Protein AF-A0A258M2N1-F1 (afdb_monomer)

Nearest PDB structures (foldseek):
  5llb-assembly1_A  TM=9.717E-01  e=2.323E-07  Francisella tularensis subsp. tularensis SCHU S4
  5llf-assembly2_C  TM=9.714E-01  e=5.838E-07  Francisella tularensis subsp. tularensis SCHU S4
  4yeg-assembly1_A  TM=9.029E-01  e=5.118E-07  Francisella tularensis
  4yeg-assembly2_D  TM=9.174E-01  e=1.374E-05  Francisella tularensis
  3czq-assembly1_A  TM=9.589E-01  e=2.654E-05  Sinorhizobium meliloti 1021

Sequence (111 aa):
DISKEEQEKRLKDRKKDPLKQWKISPIDQKAQKMWDAYSEARDEMLKKTNSSDAPWTVICANDKKLAHLNLIADLLSRVNYPDKDKKILKINPKIVLSWPATSKKLPKLAK

Secondary structure (DSSP, 8-state):
---HHHHHHHHHHHHH-TTTGGG--HHHHHHHHTHHHHHHHHHHHHHHH--SSS--EEE--SSHHHHHHHHHHHHHHHS--TT--TTT----TTTEEE--TT--SPP----

Mean predicted aligned error: 3.93 Å

Foldseek 3Di:
DEALVLLVVVQVVLVVDPVRVVVDDPVSVVCSVCVVVVVVVVVVCQLVPADQVDHDKAFYPSPPVLSVLQVVLVVLVPDDDPPDDVVSSDHDCVGIPGDHNPDNDDDPDHD

Solvent-accessible surface area (backbone atoms only — not comparable to full-atom values): 6698 Å² total; per-residue (Å²): 78,54,31,58,67,58,51,51,50,53,56,57,50,27,72,75,36,85,94,38,39,86,81,65,53,82,60,59,65,51,47,64,77,40,43,66,60,54,50,51,52,49,53,49,49,49,67,78,61,38,30,85,92,52,55,53,70,47,46,45,41,74,51,57,69,62,31,51,55,34,52,53,29,49,55,58,69,74,53,90,64,87,90,70,64,68,85,78,47,70,64,52,69,88,35,49,41,80,48,59,48,86,53,90,68,80,75,94,70,62,102

Radius of gyration: 16.55 Å; Cα contacts (8 Å, |Δi|>4): 105; chains: 1; bounding box: 39×40×40 Å

pLDDT: mean 92.29, std 5.56, range [69.0, 97.5]

Structure (mmCIF, N/CA/C/O backbone):
data_AF-A0A258M2N1-F1
#
_entry.id   AF-A0A258M2N1-F1
#
loop_
_atom_site.group_PDB
_atom_site.id
_atom_site.type_symbol
_atom_site.label_atom_id
_atom_site.label_alt_id
_atom_site.label_comp_id
_atom_site.label_asym_id
_atom_site.label_entity_id
_atom_site.label_seq_id
_atom_site.pdbx_PDB_ins_code
_atom_site.Cartn_x
_atom_site.Cartn_y
_atom_site.Cartn_z
_atom_site.occupancy
_atom_site.B_iso_or_equiv
_atom_site.auth_seq_id
_atom_site.auth_comp_id
_atom_site.auth_asym_id
_atom_site.auth_atom_id
_atom_site.pdbx_PDB_model_num
ATOM 1 N N . ASP A 1 1 ? -0.966 -1.189 2.033 1.00 93.75 1 ASP A N 1
ATOM 2 C CA . ASP A 1 1 ? -1.194 -1.386 3.464 1.00 93.75 1 ASP A CA 1
ATOM 3 C C . ASP A 1 1 ? -0.913 -0.105 4.232 1.00 93.75 1 ASP A C 1
ATOM 5 O O . ASP A 1 1 ? 0.033 0.596 3.892 1.00 93.75 1 ASP A O 1
ATOM 9 N N . ILE A 1 2 ? -1.762 0.241 5.193 1.00 95.50 2 ILE A N 1
ATOM 10 C CA . ILE A 1 2 ? -1.628 1.442 6.034 1.00 95.50 2 ILE A CA 1
ATOM 11 C C . ILE A 1 2 ? -1.793 1.042 7.495 1.00 95.50 2 ILE A C 1
ATOM 13 O O . ILE A 1 2 ? -2.462 0.049 7.750 1.00 95.50 2 ILE A O 1
ATOM 17 N N . SER A 1 3 ? -1.216 1.790 8.436 1.00 95.38 3 SER A N 1
ATOM 18 C CA . SER A 1 3 ? -1.438 1.518 9.864 1.00 95.38 3 SER A CA 1
ATOM 19 C C . SER A 1 3 ? -2.809 1.993 10.331 1.00 95.38 3 SER A C 1
ATOM 21 O O . SER A 1 3 ? -3.450 2.834 9.680 1.00 95.38 3 SER A O 1
ATOM 23 N N . LYS A 1 4 ? -3.245 1.467 11.478 1.00 94.75 4 LYS A N 1
ATOM 24 C CA . LYS A 1 4 ? -4.526 1.823 12.089 1.00 94.75 4 LYS A CA 1
ATOM 25 C C . LYS A 1 4 ? -4.614 3.319 12.359 1.00 94.75 4 LYS A C 1
ATOM 27 O O . LYS A 1 4 ? -5.618 3.954 12.037 1.00 94.75 4 LYS A O 1
ATOM 32 N N . GLU A 1 5 ? -3.539 3.901 12.876 1.00 95.19 5 GLU A N 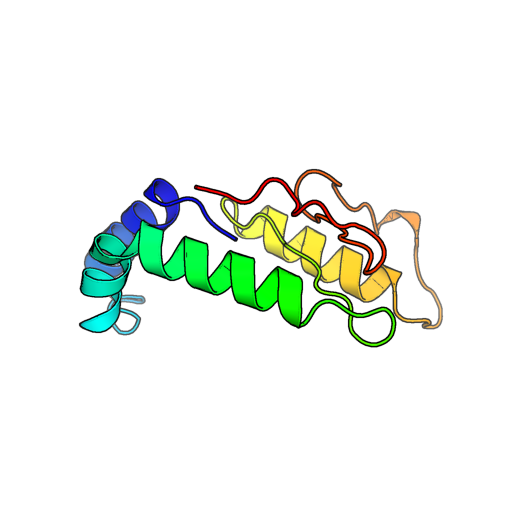1
ATOM 33 C CA . GLU A 1 5 ? -3.455 5.318 13.230 1.00 95.19 5 GLU A CA 1
ATOM 34 C C . GLU A 1 5 ? -3.549 6.199 11.983 1.00 95.19 5 GLU A C 1
ATOM 36 O O . GLU A 1 5 ? -4.277 7.193 11.963 1.00 95.19 5 GLU A O 1
ATOM 41 N N . GLU A 1 6 ? -2.856 5.822 10.905 1.00 96.19 6 GLU A N 1
ATOM 42 C CA . GLU A 1 6 ? -2.899 6.573 9.651 1.00 96.19 6 GLU A CA 1
ATOM 43 C C . GLU A 1 6 ? -4.278 6.467 8.982 1.00 96.19 6 GLU A C 1
ATOM 45 O O . GLU A 1 6 ? -4.774 7.450 8.423 1.00 96.19 6 GLU A O 1
ATOM 50 N N . GLN A 1 7 ? -4.943 5.308 9.063 1.00 95.38 7 GLN A N 1
ATOM 51 C CA . GLN A 1 7 ? -6.328 5.183 8.607 1.00 95.38 7 GLN A CA 1
ATOM 52 C C . GLN A 1 7 ? -7.259 6.098 9.416 1.00 95.38 7 GLN A C 1
ATOM 54 O O . GLN A 1 7 ? -8.044 6.843 8.824 1.00 95.38 7 GLN A O 1
ATOM 59 N N . GLU A 1 8 ? -7.161 6.084 10.749 1.00 95.00 8 GLU A N 1
ATOM 60 C CA . GLU A 1 8 ? -7.973 6.938 11.623 1.00 95.00 8 GLU A CA 1
ATOM 61 C C . GLU A 1 8 ? -7.755 8.427 11.316 1.00 95.00 8 GLU A C 1
ATOM 63 O O . GLU A 1 8 ? -8.720 9.176 11.133 1.00 95.00 8 GLU A O 1
ATOM 68 N N . LYS A 1 9 ? -6.493 8.849 11.184 1.00 95.62 9 LYS A N 1
ATOM 69 C CA . LYS A 1 9 ? -6.119 10.216 10.807 1.00 95.62 9 LYS A CA 1
ATOM 70 C C . LYS A 1 9 ? -6.764 10.626 9.485 1.00 95.62 9 LYS A C 1
ATOM 72 O O . LYS A 1 9 ? -7.430 11.657 9.421 1.00 95.62 9 LYS A O 1
ATOM 77 N N . ARG A 1 10 ? -6.664 9.790 8.446 1.00 95.50 10 ARG A N 1
ATOM 78 C CA . ARG A 1 10 ? -7.283 10.064 7.136 1.00 95.50 10 ARG A CA 1
ATOM 79 C C . ARG A 1 10 ? -8.797 10.204 7.222 1.00 95.50 10 ARG A C 1
ATOM 81 O O . ARG A 1 10 ? -9.357 11.036 6.512 1.00 95.50 10 ARG A O 1
ATOM 88 N N . LEU A 1 11 ? -9.464 9.400 8.048 1.00 94.75 11 LEU A N 1
ATOM 89 C CA . LEU A 1 11 ? -10.909 9.508 8.252 1.00 94.75 11 LEU A CA 1
ATOM 90 C C . LEU A 1 11 ? -11.279 10.811 8.972 1.00 94.75 11 LEU A C 1
ATOM 92 O O . LEU A 1 11 ? -12.244 11.463 8.574 1.00 94.75 11 LEU A O 1
ATOM 96 N N . LYS A 1 12 ? -10.499 11.233 9.977 1.00 94.69 12 LYS A N 1
ATOM 97 C CA . LYS A 1 12 ? -10.673 12.534 10.651 1.00 94.69 12 LYS A CA 1
ATOM 98 C C . LYS A 1 12 ? -10.474 13.702 9.680 1.00 94.69 12 LYS A C 1
ATOM 100 O O . LYS A 1 12 ? -11.306 14.606 9.655 1.00 94.69 12 LYS A O 1
ATOM 105 N N . ASP A 1 13 ? -9.441 13.651 8.843 1.00 95.31 13 ASP A N 1
ATOM 106 C CA . ASP A 1 13 ? -9.160 14.688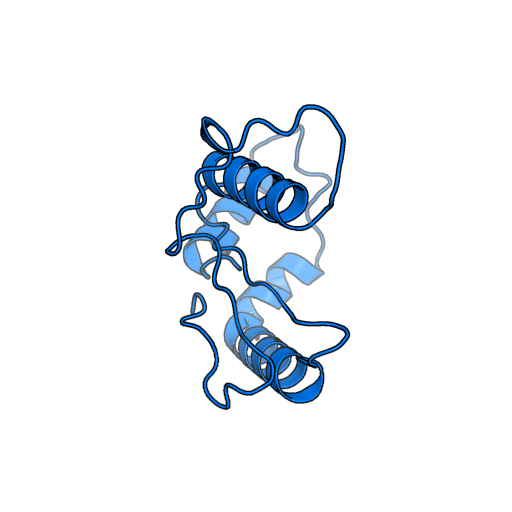 7.843 1.00 95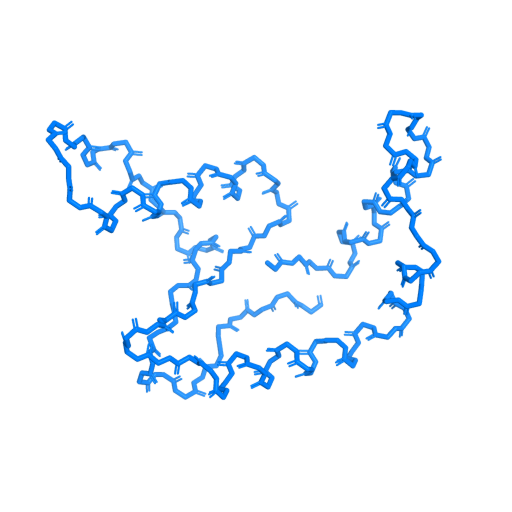.31 13 ASP A CA 1
AT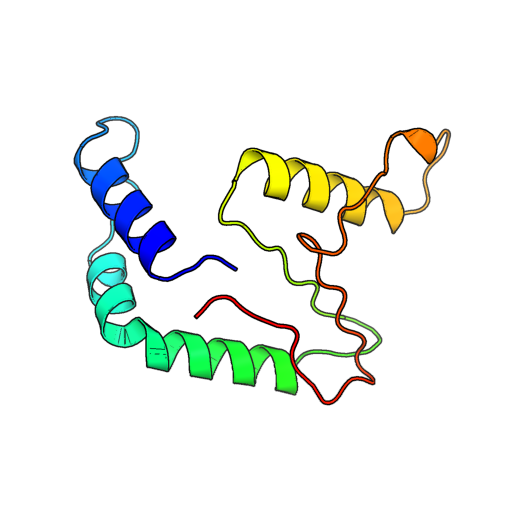OM 107 C C . ASP A 1 13 ? -10.283 14.790 6.801 1.00 95.31 13 ASP A C 1
ATOM 109 O O . ASP A 1 13 ? -10.731 15.887 6.472 1.00 95.31 13 ASP A O 1
ATOM 113 N N . ARG A 1 14 ? -10.805 13.650 6.320 1.00 95.56 14 ARG A N 1
ATOM 114 C CA . ARG A 1 14 ? -11.933 13.624 5.370 1.00 95.56 14 ARG A CA 1
ATOM 115 C C . ARG A 1 14 ? -13.195 14.278 5.932 1.00 95.56 14 ARG A C 1
ATOM 117 O O . ARG A 1 14 ? -13.946 14.853 5.158 1.00 95.56 14 ARG A O 1
ATOM 124 N N . LYS A 1 15 ? -13.443 14.194 7.247 1.00 93.44 15 LYS A N 1
ATOM 125 C CA . LYS A 1 15 ? -14.629 14.812 7.873 1.00 93.44 15 LYS A CA 1
ATOM 126 C C . LYS A 1 15 ? -14.570 16.339 7.822 1.00 93.44 15 LYS A C 1
ATOM 128 O O . LYS A 1 15 ? -15.613 16.979 7.727 1.00 93.44 15 LYS A O 1
ATOM 133 N N . LYS A 1 16 ? -13.360 16.899 7.899 1.00 95.31 16 LYS A N 1
ATOM 134 C CA . LYS A 1 16 ? -13.108 18.344 7.968 1.00 95.31 16 LYS A CA 1
ATOM 135 C C . LYS A 1 16 ? -12.941 19.000 6.598 1.00 95.31 16 LYS A C 1
ATOM 137 O O . LYS A 1 16 ? -13.136 20.201 6.495 1.00 95.31 16 LYS A O 1
ATOM 142 N N . ASP A 1 17 ? -12.557 18.235 5.578 1.00 96.38 17 ASP A N 1
ATOM 143 C CA . ASP A 1 17 ? -12.278 18.741 4.231 1.00 96.38 17 ASP A CA 1
ATOM 144 C C . ASP A 1 17 ? -13.514 18.620 3.314 1.00 96.38 17 ASP A C 1
ATOM 146 O O . ASP A 1 17 ? -13.849 17.498 2.910 1.00 96.38 17 ASP A O 1
ATOM 150 N N . PRO A 1 18 ? -14.158 19.740 2.920 1.00 96.44 18 PRO A N 1
ATOM 151 C CA . PRO A 1 18 ? -15.348 19.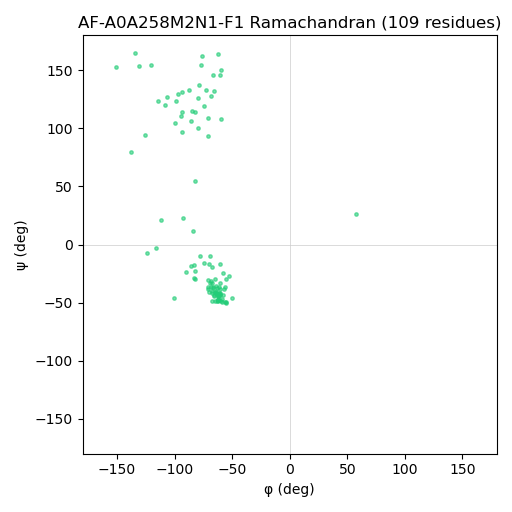731 2.065 1.00 96.44 18 PRO A CA 1
ATOM 152 C C . PRO A 1 18 ? -15.156 18.986 0.738 1.00 96.44 18 PRO A C 1
ATOM 154 O O . PRO A 1 18 ? -16.085 18.362 0.231 1.00 96.44 18 PRO A O 1
ATOM 157 N N . LEU A 1 19 ? -13.935 18.963 0.191 1.00 97.19 19 LEU A N 1
ATOM 158 C CA . LEU A 1 19 ? -13.637 18.298 -1.083 1.00 97.19 19 LEU A CA 1
ATOM 159 C C . LEU A 1 19 ? -13.519 16.770 -0.950 1.00 97.19 19 LEU A C 1
ATOM 161 O O . LEU A 1 19 ? -13.413 16.053 -1.952 1.00 97.19 19 LEU A O 1
ATOM 165 N N . LYS A 1 20 ? -13.493 16.244 0.281 1.00 95.88 20 LYS A N 1
ATOM 166 C CA . LYS A 1 20 ? -13.259 14.820 0.573 1.00 95.88 20 LYS A CA 1
ATOM 167 C C . LYS A 1 20 ? -14.363 14.164 1.399 1.00 95.88 20 LYS A C 1
ATOM 169 O O . LYS A 1 20 ? -14.318 12.942 1.545 1.00 95.88 20 LYS A O 1
ATOM 174 N N . GLN A 1 21 ? -15.335 14.924 1.900 1.00 94.31 21 GLN A N 1
ATOM 175 C CA . GLN A 1 21 ? -16.422 14.419 2.748 1.00 94.31 21 GLN A CA 1
ATOM 176 C C . GLN A 1 21 ? -17.226 13.290 2.098 1.00 94.31 21 GLN A C 1
ATOM 178 O O . GLN A 1 21 ? -17.568 12.318 2.767 1.00 94.31 21 GLN A O 1
ATOM 183 N N . TRP A 1 22 ? -17.438 13.355 0.783 1.00 95.19 22 TRP A N 1
ATOM 184 C CA . TRP A 1 22 ? -18.137 12.316 0.018 1.00 95.19 22 TRP A CA 1
ATOM 185 C C . TRP A 1 22 ? -17.451 10.936 0.062 1.00 95.19 22 TRP A C 1
ATOM 187 O O . TRP A 1 22 ? -18.078 9.928 -0.243 1.00 95.19 22 TRP A O 1
ATOM 197 N N . LYS A 1 23 ? -16.169 10.861 0.458 1.00 94.06 23 LYS A N 1
ATOM 198 C CA . LYS A 1 23 ? -15.395 9.610 0.591 1.00 94.06 23 LYS A CA 1
ATOM 199 C C . LYS A 1 23 ? -15.602 8.905 1.935 1.00 94.06 23 LYS A C 1
ATOM 201 O O . LYS A 1 23 ? -14.780 8.057 2.289 1.00 94.06 23 LYS A O 1
ATOM 206 N N . ILE A 1 24 ? -16.591 9.328 2.720 1.00 93.19 24 ILE A N 1
ATOM 207 C CA . ILE A 1 24 ? -16.925 8.738 4.015 1.00 93.19 24 ILE A CA 1
ATOM 208 C C . ILE A 1 24 ? -18.214 7.944 3.870 1.00 93.19 24 ILE A C 1
ATOM 210 O O . ILE A 1 24 ? -19.240 8.472 3.455 1.00 93.19 24 ILE A O 1
ATOM 214 N N . SER A 1 25 ? -18.161 6.688 4.287 1.00 92.44 25 SER A N 1
ATOM 215 C CA . SER A 1 25 ? -19.296 5.780 4.357 1.00 92.44 25 SER A CA 1
ATOM 216 C C . SER A 1 25 ? -19.511 5.301 5.800 1.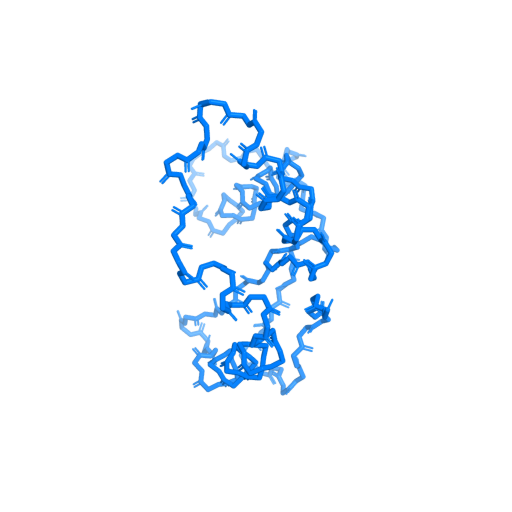00 92.44 25 SER A C 1
ATOM 218 O O . SER A 1 25 ? -18.554 5.235 6.581 1.00 92.44 25 SER 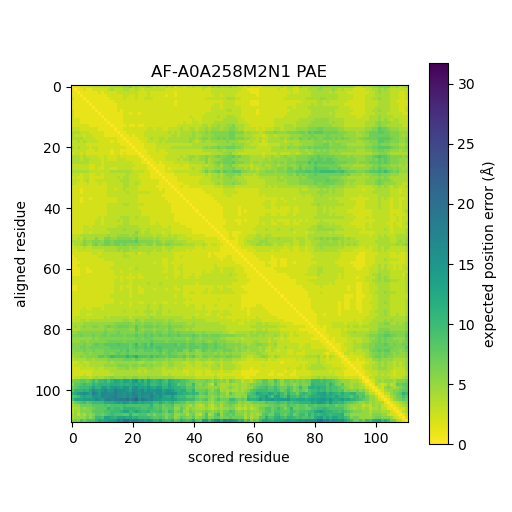A O 1
ATOM 220 N N . PRO A 1 26 ? -20.740 4.906 6.189 1.00 90.50 26 PRO A N 1
ATOM 221 C CA . PRO A 1 26 ? -20.992 4.256 7.476 1.00 90.50 26 PRO A CA 1
ATOM 222 C C . PRO A 1 26 ? -20.096 3.034 7.735 1.00 90.50 26 PRO A C 1
ATOM 224 O O . PRO A 1 26 ? -19.798 2.723 8.891 1.00 90.50 26 PRO A O 1
ATOM 227 N N . ILE A 1 27 ? -19.635 2.358 6.674 1.00 93.38 27 ILE A N 1
ATOM 228 C CA . ILE A 1 27 ? -18.735 1.208 6.798 1.00 93.38 27 ILE A CA 1
ATOM 229 C C . ILE A 1 27 ? -17.348 1.605 7.304 1.00 93.38 27 ILE A C 1
ATOM 231 O O . ILE A 1 27 ? -16.757 0.845 8.059 1.00 93.38 27 ILE A O 1
ATOM 235 N N . ASP A 1 28 ? -16.856 2.806 6.986 1.00 91.06 28 ASP A N 1
ATOM 236 C CA . ASP A 1 28 ? -15.506 3.236 7.367 1.00 91.06 28 ASP A CA 1
ATOM 237 C C . ASP A 1 28 ? -15.348 3.310 8.892 1.00 91.06 28 ASP A C 1
ATOM 239 O O . ASP A 1 28 ? -14.310 2.953 9.448 1.00 91.06 28 ASP A O 1
ATOM 243 N N . GLN A 1 29 ? -16.402 3.742 9.594 1.00 85.50 29 GLN A N 1
ATOM 244 C CA . GLN A 1 29 ? -16.397 3.805 11.058 1.00 85.50 29 GLN A CA 1
ATOM 245 C C . GLN A 1 29 ? -16.439 2.413 11.693 1.00 85.50 29 GLN A C 1
ATOM 247 O O . GLN A 1 29 ? -15.805 2.186 12.724 1.00 85.50 29 GLN A O 1
ATOM 252 N N . LYS A 1 30 ? -17.180 1.476 11.087 1.00 93.19 30 LYS A N 1
ATOM 253 C CA . LYS A 1 30 ? -17.224 0.078 11.538 1.00 93.19 30 LYS A CA 1
ATOM 254 C C . LYS A 1 30 ? -15.904 -0.631 11.254 1.00 93.19 30 LYS A C 1
ATOM 256 O O . LYS A 1 30 ? -15.408 -1.335 12.127 1.00 93.19 30 LYS A O 1
ATOM 261 N N . ALA A 1 31 ? -15.309 -0.383 10.089 1.00 90.69 31 ALA A N 1
ATOM 262 C CA . ALA A 1 31 ? -14.036 -0.957 9.680 1.00 90.69 31 ALA A CA 1
ATOM 263 C C . ALA A 1 31 ? -12.926 -0.645 10.683 1.00 90.69 31 ALA A C 1
ATOM 265 O O . ALA A 1 31 ? -12.157 -1.539 11.020 1.00 90.69 31 ALA A O 1
ATOM 266 N N . GLN A 1 32 ? -12.912 0.564 11.256 1.00 91.56 32 GLN A N 1
ATOM 267 C CA . GLN A 1 32 ? -11.936 0.878 12.297 1.00 91.56 32 GLN A CA 1
ATOM 268 C C . GLN A 1 32 ? -12.124 0.094 13.603 1.00 91.56 32 GLN A C 1
ATOM 270 O O . GLN A 1 32 ? -11.156 -0.299 14.255 1.00 91.56 32 GLN A O 1
ATOM 275 N N . LYS A 1 33 ? -13.375 -0.161 13.999 1.00 93.19 33 LYS A N 1
ATOM 276 C CA . LYS A 1 33 ? -13.671 -1.007 15.167 1.00 93.19 33 LYS A CA 1
ATOM 277 C C . LYS A 1 33 ? -13.312 -2.469 14.904 1.00 93.19 33 LYS A C 1
ATOM 279 O O . LYS A 1 33 ? -12.878 -3.159 15.815 1.00 93.19 33 LYS A O 1
ATOM 284 N N . MET A 1 34 ? -13.467 -2.918 13.661 1.00 95.00 34 MET A N 1
ATOM 285 C CA . MET A 1 34 ? -13.182 -4.282 13.208 1.00 95.00 34 MET A CA 1
ATOM 286 C C . MET A 1 34 ? -11.761 -4.448 12.650 1.00 95.00 34 MET A C 1
ATOM 288 O O . MET A 1 34 ? -11.518 -5.359 11.861 1.00 95.00 34 MET A O 1
ATOM 292 N N . TRP A 1 35 ? -10.827 -3.574 13.033 1.00 94.06 35 TRP A N 1
ATOM 293 C CA . TRP A 1 35 ? -9.467 -3.551 12.492 1.00 94.06 35 TRP A CA 1
ATOM 294 C C . TRP A 1 35 ? -8.775 -4.919 12.518 1.00 94.06 35 TRP A C 1
ATOM 296 O O . TRP A 1 35 ? -8.201 -5.340 11.514 1.00 94.06 35 TRP A O 1
ATOM 306 N N . ASP A 1 36 ? -8.874 -5.627 13.643 1.00 94.38 36 ASP A N 1
ATOM 307 C CA . ASP A 1 36 ? -8.216 -6.922 13.821 1.00 94.38 36 ASP A CA 1
ATOM 308 C C . ASP A 1 36 ? -8.830 -7.988 12.906 1.00 94.38 36 ASP A C 1
ATOM 310 O O . ASP A 1 36 ? -8.099 -8.707 12.232 1.00 94.38 36 ASP 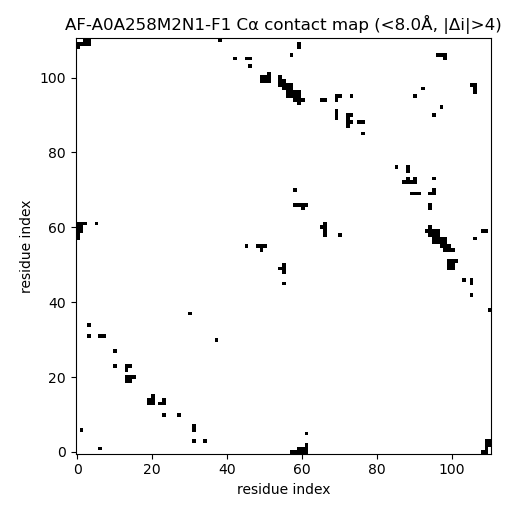A O 1
ATOM 314 N N . ALA A 1 37 ? -10.161 -8.010 12.775 1.00 95.94 37 ALA A N 1
ATOM 315 C CA . ALA A 1 37 ? -10.862 -8.928 11.878 1.00 95.94 37 ALA A CA 1
ATOM 316 C C . ALA A 1 37 ? -10.527 -8.667 10.397 1.00 95.94 37 ALA A C 1
ATOM 318 O O . ALA A 1 37 ? -10.308 -9.604 9.632 1.00 95.94 37 ALA A O 1
ATOM 319 N N . TYR A 1 38 ? -10.436 -7.397 9.980 1.00 95.38 38 TYR A N 1
ATOM 320 C CA . TYR A 1 38 ? -9.985 -7.053 8.626 1.00 95.38 38 TYR A CA 1
ATOM 321 C C . TYR A 1 38 ? -8.517 -7.422 8.397 1.00 95.38 38 TYR A C 1
ATOM 323 O O . TYR A 1 38 ? -8.166 -7.871 7.305 1.00 95.38 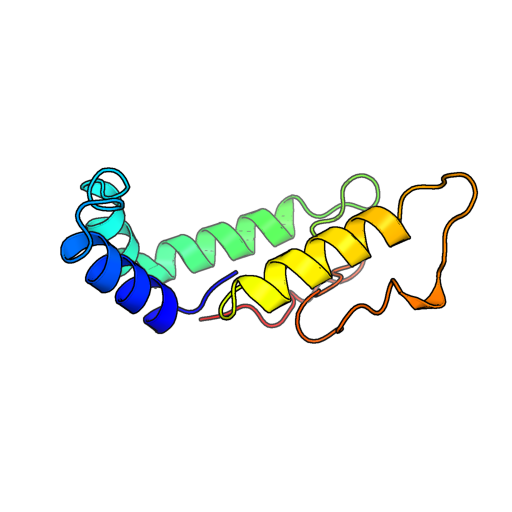38 TYR A O 1
ATOM 331 N N . SER A 1 39 ? -7.666 -7.247 9.409 1.00 94.12 39 SER A N 1
ATOM 332 C CA . SER A 1 39 ? -6.249 -7.609 9.342 1.00 94.12 39 SER A CA 1
ATOM 333 C C . SER A 1 39 ? -6.071 -9.120 9.210 1.00 94.12 39 SER A C 1
ATOM 335 O O . SER A 1 39 ? -5.319 -9.568 8.350 1.00 94.12 39 SER A O 1
ATOM 337 N N . GLU A 1 40 ? -6.807 -9.908 9.992 1.00 94.31 40 GLU A N 1
ATOM 338 C CA . GLU A 1 40 ? -6.810 -11.368 9.904 1.00 94.31 40 GLU A CA 1
ATOM 339 C C . GLU A 1 40 ? -7.316 -11.848 8.539 1.00 94.31 40 GLU A C 1
ATOM 341 O O . GLU A 1 40 ? -6.636 -12.625 7.867 1.00 94.31 40 GLU A O 1
ATOM 346 N N . ALA A 1 41 ? -8.443 -11.308 8.063 1.00 95.75 41 ALA A N 1
ATOM 347 C CA . ALA A 1 41 ? -8.988 -11.648 6.750 1.00 95.75 41 ALA A CA 1
ATOM 348 C C . ALA A 1 41 ? -8.022 -11.295 5.602 1.00 95.75 41 ALA A C 1
ATOM 350 O O . ALA A 1 41 ? -7.843 -12.085 4.673 1.00 95.75 41 ALA A O 1
ATOM 351 N N . ARG A 1 42 ? -7.361 -10.129 5.668 1.00 94.44 42 ARG A N 1
ATOM 352 C CA . ARG A 1 42 ? -6.311 -9.720 4.719 1.00 94.44 42 ARG A CA 1
ATOM 353 C C . ARG A 1 42 ? -5.154 -10.717 4.733 1.00 94.44 42 ARG A C 1
ATOM 355 O O . ARG A 1 42 ? -4.715 -11.150 3.670 1.00 94.44 42 ARG A O 1
ATOM 362 N N . ASP A 1 43 ? -4.660 -11.069 5.914 1.00 93.19 43 ASP A N 1
ATOM 363 C CA . ASP A 1 43 ? -3.519 -11.966 6.091 1.00 93.19 43 ASP A CA 1
ATOM 364 C C . ASP A 1 43 ? -3.832 -13.382 5.575 1.00 93.19 43 ASP A C 1
ATOM 366 O O . ASP A 1 43 ? -2.988 -14.008 4.926 1.00 93.19 43 ASP A O 1
ATOM 370 N N . GLU A 1 44 ? -5.050 -13.879 5.807 1.00 94.38 44 GLU A N 1
ATOM 371 C CA . GLU A 1 44 ? -5.530 -15.138 5.234 1.00 94.38 44 GLU A CA 1
ATOM 372 C C . GLU A 1 44 ? -5.650 -15.093 3.711 1.00 94.38 44 GLU A C 1
ATOM 374 O O . GLU A 1 44 ? -5.155 -15.999 3.035 1.00 94.38 44 GLU A O 1
ATOM 379 N N . MET A 1 45 ? -6.287 -14.051 3.166 1.00 94.75 45 MET A N 1
ATOM 380 C CA . MET A 1 45 ? -6.443 -13.863 1.722 1.00 94.75 45 MET A CA 1
ATOM 381 C C . MET A 1 45 ? -5.075 -13.879 1.044 1.00 94.75 45 MET A C 1
ATOM 383 O O . MET A 1 45 ? -4.861 -14.635 0.097 1.00 94.75 45 MET A O 1
ATOM 387 N N . LEU A 1 46 ? -4.134 -13.095 1.570 1.00 93.38 46 LEU A N 1
ATOM 388 C CA . LEU A 1 46 ? -2.762 -13.037 1.090 1.00 93.38 46 LEU A CA 1
ATOM 389 C C . LEU A 1 46 ? -2.124 -14.437 1.085 1.00 93.38 46 LEU A C 1
ATOM 391 O O . LEU A 1 46 ? -1.608 -14.860 0.055 1.00 93.38 46 LEU A O 1
ATOM 395 N N . LYS A 1 47 ? -2.206 -15.198 2.185 1.00 91.44 47 LYS A N 1
ATOM 396 C CA . LYS A 1 47 ? -1.629 -16.559 2.272 1.00 91.44 47 LYS A CA 1
ATOM 397 C C . LYS A 1 47 ? -2.231 -17.539 1.274 1.00 91.44 47 LYS A C 1
ATOM 399 O O . LYS A 1 47 ? -1.496 -18.344 0.714 1.00 91.44 47 LYS A O 1
ATOM 404 N N . LYS A 1 48 ? -3.550 -17.501 1.085 1.00 92.94 48 LYS A N 1
ATOM 405 C CA . LYS A 1 48 ? -4.268 -18.485 0.263 1.00 92.94 48 LYS A CA 1
ATOM 406 C C . LYS A 1 48 ? -4.209 -18.176 -1.233 1.00 92.94 48 LYS A C 1
ATOM 408 O O . LYS A 1 48 ? -4.396 -19.084 -2.032 1.00 92.94 48 LYS A O 1
ATOM 413 N N . THR A 1 49 ? -3.972 -16.918 -1.612 1.00 93.31 49 THR A N 1
ATOM 414 C CA . THR A 1 49 ? -4.081 -16.465 -3.013 1.00 93.31 49 THR A CA 1
ATOM 415 C C . THR A 1 49 ? -2.767 -15.976 -3.624 1.00 93.31 49 THR A C 1
ATOM 417 O O . THR A 1 49 ? -2.738 -15.654 -4.808 1.00 93.31 49 THR A O 1
ATOM 420 N N . ASN A 1 50 ? -1.668 -15.935 -2.863 1.00 93.00 50 ASN A N 1
ATOM 421 C CA . ASN A 1 50 ? -0.347 -15.640 -3.416 1.00 93.00 50 ASN A CA 1
ATOM 422 C C . ASN A 1 50 ? 0.194 -16.844 -4.203 1.00 93.00 50 ASN A C 1
ATOM 424 O O . ASN A 1 50 ? 0.406 -17.910 -3.629 1.00 93.00 50 ASN A O 1
ATOM 428 N N . SER A 1 51 ? 0.444 -16.671 -5.501 1.00 91.06 51 SER A N 1
ATOM 429 C CA . SER A 1 51 ? 0.920 -17.737 -6.397 1.00 91.06 51 SER A CA 1
ATOM 430 C C . SER A 1 51 ? 2.073 -17.261 -7.283 1.00 91.06 51 SER A C 1
ATOM 432 O O . SER A 1 51 ? 2.341 -16.063 -7.367 1.00 91.06 51 SER A O 1
ATOM 434 N N . SER A 1 52 ? 2.800 -18.190 -7.913 1.00 90.69 52 SER A N 1
ATOM 435 C CA . SER A 1 52 ? 3.889 -17.850 -8.845 1.00 90.69 52 SER A CA 1
ATOM 436 C C . SER A 1 52 ? 3.387 -17.058 -10.046 1.00 90.69 52 SER A C 1
ATOM 438 O O . SER A 1 52 ? 4.065 -16.141 -10.502 1.00 90.69 52 SER A O 1
ATOM 440 N N . ASP A 1 53 ? 2.189 -17.401 -10.513 1.00 91.56 53 ASP A N 1
ATOM 441 C CA . ASP A 1 53 ? 1.602 -16.853 -11.733 1.00 91.56 53 ASP A CA 1
ATOM 442 C C . ASP A 1 53 ? 0.922 -15.505 -11.460 1.00 91.56 53 ASP A C 1
ATOM 444 O O . ASP A 1 53 ? 0.880 -14.630 -12.323 1.00 91.56 53 ASP A O 1
ATOM 448 N N . ALA A 1 54 ? 0.437 -15.310 -10.230 1.00 90.88 54 ALA A N 1
ATOM 449 C CA . ALA A 1 54 ? -0.166 -14.071 -9.756 1.00 90.88 54 ALA A CA 1
ATOM 450 C C . ALA A 1 54 ? 0.318 -13.739 -8.329 1.00 90.88 54 ALA A C 1
ATOM 452 O O . ALA A 1 54 ? -0.392 -14.002 -7.350 1.00 90.88 54 ALA A O 1
ATOM 453 N N . PRO A 1 55 ? 1.534 -13.180 -8.180 1.00 91.88 55 PRO A N 1
ATOM 454 C CA . PRO A 1 55 ? 2.077 -12.846 -6.873 1.00 91.88 55 PRO A CA 1
ATOM 455 C C . PRO A 1 55 ? 1.488 -11.539 -6.331 1.00 91.88 55 PRO A C 1
ATOM 457 O O . PRO A 1 55 ? 1.424 -10.518 -7.022 1.00 91.88 55 PRO A O 1
ATOM 460 N N . TRP A 1 56 ? 1.147 -11.525 -5.046 1.00 93.19 56 TRP A N 1
ATOM 461 C CA . TRP A 1 56 ? 0.805 -10.305 -4.325 1.00 93.19 56 TRP A CA 1
ATOM 462 C C . TRP A 1 56 ? 2.054 -9.464 -4.055 1.00 93.19 56 TRP A C 1
ATOM 464 O O . TRP A 1 56 ? 3.068 -9.943 -3.552 1.00 93.19 56 TRP A O 1
ATOM 474 N N . THR A 1 57 ? 1.961 -8.163 -4.329 1.00 93.38 57 THR A N 1
ATOM 475 C CA . THR A 1 57 ? 2.964 -7.170 -3.918 1.00 93.38 57 THR A CA 1
ATOM 476 C C . THR A 1 57 ? 2.329 -6.218 -2.920 1.00 93.38 57 THR A C 1
ATOM 478 O O . THR A 1 57 ? 1.306 -5.597 -3.212 1.00 93.38 57 THR A O 1
ATOM 481 N N . VAL A 1 58 ? 2.922 -6.091 -1.734 1.00 94.50 58 VAL A N 1
ATOM 482 C CA . VAL A 1 58 ? 2.379 -5.216 -0.691 1.00 94.50 58 VAL A CA 1
ATOM 483 C C . VAL A 1 58 ? 3.101 -3.873 -0.710 1.00 94.50 58 VAL A C 1
ATOM 485 O O . VAL A 1 58 ? 4.325 -3.817 -0.661 1.00 94.50 58 VAL A O 1
ATOM 488 N N . ILE A 1 59 ? 2.332 -2.783 -0.734 1.00 95.44 59 ILE A N 1
ATOM 489 C CA . ILE A 1 59 ? 2.855 -1.410 -0.721 1.00 95.44 59 ILE A CA 1
ATOM 490 C C . ILE A 1 59 ? 2.575 -0.749 0.630 1.00 95.44 59 ILE A C 1
ATOM 492 O O . ILE A 1 59 ? 1.410 -0.572 0.987 1.00 95.44 59 ILE A O 1
ATOM 496 N N . CYS A 1 60 ? 3.602 -0.326 1.365 1.00 95.50 60 CYS A N 1
ATOM 497 C CA . CYS A 1 60 ? 3.453 0.488 2.574 1.00 95.50 60 CYS A CA 1
ATOM 498 C C . CYS A 1 60 ? 3.005 1.904 2.188 1.00 95.50 60 CYS A C 1
ATOM 500 O O . CYS A 1 60 ? 3.771 2.685 1.630 1.00 95.50 60 CYS A O 1
ATOM 502 N N . ALA A 1 61 ? 1.756 2.243 2.492 1.00 96.56 61 ALA A N 1
ATOM 503 C CA . ALA A 1 61 ? 1.069 3.414 1.964 1.00 96.56 61 ALA A CA 1
ATOM 504 C C . ALA A 1 61 ? 0.790 4.500 3.011 1.00 96.56 61 ALA A C 1
ATOM 506 O O . ALA A 1 61 ? -0.109 5.323 2.806 1.00 96.56 61 ALA A O 1
ATOM 507 N N . ASN A 1 62 ? 1.534 4.513 4.126 1.00 95.62 62 ASN A N 1
ATOM 508 C CA . ASN A 1 62 ? 1.401 5.556 5.146 1.00 95.62 62 ASN A CA 1
ATOM 509 C C . ASN A 1 62 ? 1.745 6.941 4.575 1.00 95.62 62 ASN A C 1
ATOM 511 O O . ASN A 1 62 ? 0.960 7.874 4.726 1.00 95.62 62 ASN A O 1
ATOM 515 N N . ASP A 1 63 ? 2.831 7.046 3.803 1.00 96.12 63 ASP A N 1
ATOM 516 C CA . ASP A 1 63 ? 3.101 8.207 2.950 1.00 96.12 63 ASP A CA 1
ATOM 517 C C . ASP A 1 63 ? 2.564 7.951 1.535 1.00 96.12 63 ASP A C 1
ATOM 519 O O . ASP A 1 63 ? 3.063 7.090 0.809 1.00 96.12 63 ASP A O 1
ATOM 523 N N . LYS A 1 64 ? 1.545 8.716 1.125 1.00 96.31 64 LYS A N 1
ATOM 524 C CA . LYS A 1 64 ? 0.916 8.565 -0.196 1.00 96.31 64 LYS A CA 1
ATOM 525 C C . LYS A 1 64 ? 1.865 8.878 -1.347 1.00 96.31 64 LYS A C 1
ATOM 527 O O . LYS A 1 64 ? 1.829 8.177 -2.352 1.00 96.31 64 LYS A O 1
ATOM 532 N N . LYS A 1 65 ? 2.678 9.933 -1.232 1.00 96.38 65 LYS A N 1
ATOM 533 C CA . LYS A 1 65 ? 3.548 10.370 -2.333 1.00 96.38 65 LYS A CA 1
ATOM 534 C C . LYS A 1 65 ? 4.616 9.319 -2.582 1.00 96.38 65 LYS A C 1
ATOM 536 O O . LYS A 1 65 ? 4.788 8.879 -3.716 1.00 96.38 65 LYS A O 1
ATOM 541 N N . LEU A 1 66 ? 5.270 8.867 -1.514 1.00 95.88 66 LEU A N 1
ATOM 542 C CA . LEU A 1 66 ? 6.277 7.819 -1.615 1.00 95.88 66 LEU A CA 1
ATOM 543 C C . LEU A 1 66 ? 5.672 6.499 -2.099 1.00 95.88 66 LEU A C 1
ATOM 545 O O . LEU A 1 66 ? 6.263 5.854 -2.963 1.00 95.88 66 LEU A O 1
ATOM 549 N N . ALA A 1 67 ? 4.488 6.124 -1.610 1.00 96.75 67 ALA A N 1
ATOM 550 C CA . ALA A 1 67 ? 3.800 4.920 -2.064 1.00 96.75 67 ALA A CA 1
ATOM 551 C C . ALA A 1 67 ? 3.461 4.961 -3.556 1.00 96.75 67 ALA A C 1
ATOM 553 O O . ALA A 1 67 ? 3.714 3.984 -4.251 1.00 96.75 67 ALA A O 1
ATOM 554 N N . HIS A 1 68 ? 2.946 6.086 -4.066 1.00 97.50 68 HIS A N 1
ATOM 555 C CA . HIS A 1 68 ? 2.635 6.231 -5.489 1.00 97.50 68 HIS A CA 1
ATOM 556 C C . HIS A 1 68 ? 3.890 6.122 -6.358 1.00 97.50 68 HIS A C 1
ATOM 558 O O . HIS A 1 68 ? 3.897 5.352 -7.313 1.00 97.50 68 HIS A O 1
ATOM 564 N N . LEU A 1 69 ? 4.961 6.843 -6.009 1.00 96.50 69 LEU A N 1
ATOM 565 C CA . LEU A 1 69 ? 6.212 6.805 -6.773 1.00 96.50 69 LEU A CA 1
ATOM 566 C C . LEU A 1 69 ? 6.808 5.395 -6.814 1.00 96.50 69 LEU A C 1
ATOM 568 O O . LEU A 1 69 ? 7.214 4.927 -7.872 1.00 96.50 69 LEU A O 1
ATOM 572 N N . ASN A 1 70 ? 6.814 4.699 -5.676 1.00 97.00 70 ASN A N 1
ATOM 573 C CA . ASN A 1 70 ? 7.356 3.346 -5.586 1.00 97.00 70 ASN A CA 1
ATOM 574 C C . ASN A 1 70 ? 6.482 2.310 -6.295 1.00 97.00 70 ASN A C 1
ATOM 576 O O . ASN A 1 70 ? 7.026 1.417 -6.933 1.00 97.00 70 ASN A O 1
ATOM 580 N N . LEU A 1 71 ? 5.155 2.437 -6.218 1.00 96.19 71 LEU A N 1
ATOM 581 C CA . LEU A 1 71 ? 4.226 1.573 -6.949 1.00 96.19 71 LEU A CA 1
ATOM 582 C C . LEU A 1 71 ? 4.429 1.719 -8.458 1.00 96.19 71 LEU A C 1
ATOM 584 O O . LEU A 1 71 ? 4.552 0.719 -9.158 1.00 96.19 71 LEU A O 1
ATOM 588 N N . ILE A 1 72 ? 4.500 2.958 -8.954 1.00 96.19 72 ILE A N 1
ATOM 589 C CA . ILE A 1 72 ? 4.728 3.230 -10.378 1.00 96.19 72 ILE A CA 1
ATOM 590 C C . ILE A 1 72 ? 6.095 2.684 -10.805 1.00 96.19 72 ILE A C 1
ATOM 592 O O . ILE A 1 72 ? 6.183 1.985 -11.812 1.00 96.19 72 ILE A O 1
ATOM 596 N N . ALA A 1 73 ? 7.151 2.948 -10.029 1.00 96.00 73 ALA A N 1
ATOM 597 C CA . ALA A 1 73 ? 8.490 2.444 -10.323 1.00 96.00 73 ALA A CA 1
ATOM 598 C C . ALA A 1 73 ? 8.546 0.906 -10.342 1.00 96.00 73 ALA A C 1
ATOM 600 O O . ALA A 1 73 ? 9.150 0.331 -11.246 1.00 96.00 73 ALA A O 1
ATOM 601 N N . ASP A 1 74 ? 7.890 0.239 -9.387 1.00 95.38 74 ASP A N 1
ATOM 602 C CA . ASP A 1 74 ? 7.792 -1.222 -9.326 1.00 95.38 74 ASP A CA 1
ATOM 603 C C . ASP A 1 74 ? 7.062 -1.795 -10.542 1.00 95.38 74 ASP A C 1
ATOM 605 O O . ASP A 1 74 ? 7.600 -2.678 -11.211 1.00 95.38 74 ASP A O 1
ATOM 609 N N . LEU A 1 75 ? 5.904 -1.241 -10.905 1.00 94.50 75 LEU A N 1
ATOM 610 C CA . LEU A 1 75 ? 5.155 -1.676 -12.084 1.00 94.50 75 LEU A CA 1
ATOM 611 C C . LEU A 1 75 ? 5.985 -1.533 -13.368 1.00 94.50 75 LEU A C 1
ATOM 613 O O . LEU A 1 75 ? 6.125 -2.486 -14.137 1.00 94.50 75 LEU A O 1
ATOM 617 N N . LEU A 1 76 ? 6.598 -0.365 -13.573 1.00 95.94 76 LEU A N 1
ATOM 618 C CA . LEU A 1 76 ? 7.455 -0.099 -14.729 1.00 95.94 76 LEU A CA 1
ATOM 619 C C . LEU A 1 76 ? 8.715 -0.979 -14.736 1.00 95.94 76 LEU A C 1
ATOM 621 O O . LEU A 1 76 ? 9.230 -1.326 -15.800 1.00 95.94 76 LEU A O 1
ATOM 625 N N . SER A 1 77 ? 9.228 -1.384 -13.575 1.00 94.31 77 SER A N 1
ATOM 626 C CA . SER A 1 77 ? 10.384 -2.281 -13.524 1.00 94.31 77 SER A CA 1
ATOM 627 C C . SER A 1 77 ? 10.075 -3.657 -14.129 1.00 94.31 77 SER A C 1
ATOM 629 O O . SER A 1 77 ? 10.926 -4.202 -14.837 1.00 94.31 77 SER A O 1
ATOM 631 N N . ARG A 1 78 ? 8.842 -4.157 -13.950 1.00 92.12 78 ARG A N 1
ATOM 632 C CA . ARG A 1 78 ? 8.396 -5.510 -14.333 1.00 92.12 78 ARG A CA 1
ATOM 633 C C . ARG A 1 78 ? 8.000 -5.651 -15.802 1.00 92.12 78 ARG A C 1
ATOM 635 O O . ARG A 1 78 ? 8.154 -6.724 -16.370 1.00 92.12 78 ARG A O 1
ATOM 642 N N . VAL A 1 79 ? 7.502 -4.585 -16.425 1.00 94.19 79 VAL A N 1
ATOM 643 C CA . VAL A 1 79 ? 7.024 -4.616 -17.820 1.00 94.19 79 VAL A CA 1
ATOM 644 C C . VAL A 1 79 ? 8.174 -4.346 -18.784 1.00 94.19 79 VAL A C 1
ATOM 646 O O . VAL A 1 79 ? 8.919 -3.397 -18.573 1.00 94.19 79 VAL A O 1
ATOM 649 N N . ASN A 1 80 ? 8.338 -5.123 -19.855 1.00 95.19 80 ASN A N 1
ATOM 650 C CA . ASN A 1 80 ? 9.327 -4.809 -20.891 1.00 95.19 80 ASN A CA 1
ATOM 651 C C . ASN A 1 80 ? 8.793 -3.724 -21.843 1.00 95.19 80 ASN A C 1
ATOM 653 O O . ASN A 1 80 ? 7.707 -3.887 -22.391 1.00 95.19 80 ASN A O 1
ATOM 657 N N . TYR A 1 81 ? 9.541 -2.636 -22.039 1.00 96.38 81 TYR A N 1
ATOM 658 C CA . TYR A 1 81 ? 9.185 -1.554 -22.963 1.00 96.38 81 TYR A CA 1
ATOM 659 C C . TYR A 1 81 ? 10.445 -0.856 -23.521 1.00 96.38 81 TYR A C 1
ATOM 661 O O . TYR A 1 81 ? 11.482 -0.877 -22.844 1.00 96.38 81 TYR A O 1
ATOM 669 N N . PRO A 1 82 ? 10.381 -0.265 -24.735 1.00 97.06 82 PRO A N 1
ATOM 670 C CA . PRO A 1 82 ? 11.500 0.465 -25.342 1.00 97.06 82 PRO A CA 1
ATOM 671 C C . PRO A 1 82 ? 11.964 1.651 -24.491 1.00 97.06 82 PRO A C 1
ATOM 673 O O . PRO A 1 82 ? 11.168 2.247 -23.775 1.00 97.06 82 PRO A O 1
ATOM 676 N N . ASP A 1 83 ? 13.251 1.993 -24.563 1.00 95.62 83 ASP A N 1
ATOM 677 C CA . ASP A 1 83 ? 13.832 3.175 -23.899 1.00 95.62 83 ASP A CA 1
ATOM 678 C C . ASP A 1 83 ? 13.651 3.228 -22.369 1.00 95.62 83 ASP A C 1
ATOM 680 O O . ASP A 1 83 ? 13.669 4.291 -21.747 1.00 95.62 83 ASP A O 1
ATOM 684 N N . LYS A 1 84 ? 13.515 2.060 -21.724 1.00 95.62 84 LYS A N 1
ATOM 685 C CA . LYS A 1 84 ? 13.443 1.953 -20.262 1.00 95.62 84 LYS A CA 1
ATOM 686 C C . LYS A 1 84 ? 14.707 2.504 -19.597 1.00 95.62 84 LYS A C 1
ATOM 688 O O . LYS A 1 84 ? 15.742 1.832 -19.544 1.00 95.62 84 LYS A O 1
ATOM 693 N N . ASP A 1 85 ? 14.581 3.661 -18.951 1.00 94.81 85 ASP A N 1
ATOM 694 C CA . ASP A 1 85 ? 15.619 4.182 -18.065 1.00 94.81 85 ASP A CA 1
ATOM 695 C C . ASP A 1 85 ? 15.567 3.499 -16.688 1.00 94.81 85 ASP A C 1
ATOM 697 O O . ASP A 1 85 ? 14.784 3.837 -15.801 1.00 94.81 85 ASP A O 1
ATOM 701 N N . LYS A 1 86 ? 16.456 2.525 -16.475 1.00 92.12 86 LYS A N 1
ATOM 702 C CA . LYS A 1 86 ? 16.572 1.814 -15.191 1.00 92.12 86 LYS A CA 1
ATOM 703 C C . LYS A 1 86 ? 17.094 2.702 -14.055 1.00 92.12 86 LYS A C 1
ATOM 705 O O . LYS A 1 86 ? 16.911 2.347 -12.893 1.00 92.12 86 LYS A O 1
ATOM 710 N N . LYS A 1 87 ? 17.741 3.837 -14.347 1.00 92.12 87 LYS A N 1
ATOM 711 C CA . LYS A 1 87 ? 18.355 4.700 -13.322 1.00 92.12 87 LYS A CA 1
ATOM 712 C C . LYS A 1 87 ? 17.309 5.436 -12.489 1.00 92.12 87 LYS A C 1
ATOM 714 O O . LYS A 1 87 ? 17.564 5.702 -11.312 1.00 92.12 87 LYS A O 1
ATOM 719 N N . ILE A 1 88 ? 16.151 5.742 -13.077 1.00 91.75 88 ILE A N 1
ATOM 720 C CA . ILE A 1 88 ? 15.032 6.410 -12.393 1.00 91.75 88 ILE A CA 1
ATOM 721 C C . ILE A 1 88 ? 14.116 5.429 -11.648 1.00 91.75 88 ILE A C 1
ATOM 723 O O . ILE A 1 88 ? 13.415 5.828 -10.721 1.00 91.75 88 ILE A O 1
ATOM 727 N N . LEU A 1 89 ? 14.160 4.135 -11.985 1.00 92.38 89 LEU A N 1
ATOM 728 C CA . LEU A 1 89 ? 13.342 3.083 -11.369 1.00 92.38 89 LEU A CA 1
ATOM 729 C C . LEU A 1 89 ? 13.950 2.578 -10.050 1.00 92.38 89 LEU A C 1
ATOM 731 O O . LEU A 1 89 ? 14.196 1.387 -9.862 1.00 92.38 89 LEU A O 1
ATOM 735 N N . LYS A 1 90 ? 14.212 3.499 -9.120 1.00 89.88 90 LYS A N 1
ATOM 736 C CA . LYS A 1 90 ? 14.726 3.172 -7.785 1.00 89.88 90 LYS A CA 1
ATOM 737 C C . LYS A 1 90 ? 13.572 2.836 -6.848 1.00 89.88 90 LYS A C 1
ATOM 739 O O . LYS A 1 90 ? 12.852 3.723 -6.396 1.00 89.88 90 LYS A O 1
ATOM 744 N N . ILE A 1 91 ? 13.427 1.553 -6.537 1.00 94.00 91 ILE A N 1
ATOM 745 C CA . ILE A 1 91 ? 12.397 1.045 -5.630 1.00 94.00 91 ILE A CA 1
ATOM 746 C C . ILE A 1 91 ? 12.967 0.964 -4.214 1.00 94.00 91 ILE A C 1
ATOM 748 O O . ILE A 1 91 ? 14.042 0.411 -3.987 1.00 94.00 91 ILE A O 1
ATOM 752 N N . ASN A 1 92 ? 12.234 1.494 -3.242 1.00 94.06 92 ASN A N 1
ATOM 753 C CA . ASN A 1 92 ? 12.553 1.352 -1.833 1.00 94.06 92 ASN A CA 1
ATOM 754 C C . ASN A 1 92 ? 11.972 0.027 -1.300 1.00 94.06 92 ASN A C 1
ATOM 756 O O . ASN A 1 92 ? 10.746 -0.097 -1.196 1.00 94.06 92 ASN A O 1
ATOM 760 N N . PRO A 1 93 ? 12.812 -0.937 -0.874 1.00 91.44 93 PRO A N 1
ATOM 761 C CA . PRO A 1 93 ? 12.354 -2.246 -0.403 1.00 91.44 93 PRO A CA 1
ATOM 762 C C . PRO A 1 93 ? 11.612 -2.189 0.940 1.00 91.44 93 PRO A C 1
ATOM 764 O O . PRO A 1 93 ? 11.029 -3.180 1.361 1.00 91.44 93 PRO A O 1
ATOM 767 N N . LYS A 1 94 ? 11.617 -1.044 1.637 1.00 91.38 94 LYS A N 1
ATOM 768 C CA . LYS A 1 94 ? 10.786 -0.821 2.833 1.00 91.38 94 LYS A CA 1
ATOM 769 C C . LYS A 1 94 ? 9.359 -0.387 2.482 1.00 91.38 94 LYS A C 1
ATOM 771 O O . LYS A 1 94 ? 8.482 -0.441 3.340 1.00 91.38 94 LYS A O 1
ATOM 776 N N . ILE A 1 95 ? 9.142 0.076 1.249 1.00 93.44 95 ILE A N 1
ATOM 777 C CA . ILE A 1 95 ? 7.835 0.506 0.744 1.00 93.44 95 ILE A CA 1
ATOM 778 C C . ILE A 1 95 ? 7.211 -0.590 -0.110 1.00 93.44 95 ILE A C 1
ATOM 780 O O . ILE A 1 95 ? 6.037 -0.886 0.074 1.00 93.44 95 ILE A O 1
ATOM 784 N N . VAL A 1 96 ? 7.981 -1.194 -1.014 1.00 94.62 96 VAL A N 1
ATOM 785 C CA . VAL A 1 96 ? 7.517 -2.299 -1.859 1.00 94.62 96 VAL A CA 1
ATOM 786 C C . VAL A 1 96 ? 8.010 -3.606 -1.267 1.00 94.62 96 VAL A C 1
ATOM 788 O O . VAL A 1 96 ? 9.188 -3.946 -1.362 1.00 94.62 96 VAL A O 1
ATOM 791 N N . LEU A 1 97 ? 7.099 -4.333 -0.633 1.00 91.31 97 LEU A N 1
ATOM 792 C CA . LEU A 1 97 ? 7.378 -5.619 -0.019 1.00 91.31 97 LEU A CA 1
ATOM 793 C C . LEU A 1 97 ? 7.048 -6.706 -1.044 1.00 91.31 97 LEU A C 1
ATOM 795 O O . LEU A 1 97 ? 5.888 -7.093 -1.214 1.00 91.31 97 LEU A O 1
ATOM 799 N N . SER A 1 98 ? 8.082 -7.165 -1.751 1.00 81.69 98 SER A N 1
ATOM 800 C CA . SER A 1 98 ? 7.969 -8.336 -2.621 1.00 81.69 98 SER A CA 1
ATOM 801 C C . SER A 1 98 ? 7.768 -9.579 -1.762 1.00 81.69 98 SER A C 1
ATOM 803 O O . SER A 1 98 ? 8.531 -9.825 -0.823 1.00 81.69 98 SER A O 1
ATOM 805 N N . TRP A 1 99 ? 6.729 -10.350 -2.072 1.00 83.81 99 TRP A N 1
ATOM 806 C CA . TRP A 1 99 ? 6.399 -11.560 -1.339 1.00 83.81 99 TRP A CA 1
ATOM 807 C C . TRP A 1 99 ? 6.293 -12.752 -2.297 1.00 83.81 99 TRP A C 1
ATOM 809 O O . TRP A 1 99 ? 5.241 -12.980 -2.897 1.00 83.81 99 TRP A O 1
ATOM 819 N N . PRO A 1 100 ? 7.387 -13.513 -2.478 1.00 80.50 100 PRO A N 1
ATOM 820 C CA . PRO A 1 100 ? 7.393 -14.620 -3.422 1.00 80.50 100 PRO A CA 1
ATOM 821 C C . PRO A 1 100 ? 6.451 -15.730 -2.951 1.00 80.50 100 PRO A C 1
ATOM 823 O O . PRO A 1 100 ? 6.353 -15.999 -1.754 1.00 80.50 100 PRO A O 1
ATOM 826 N N . ALA A 1 101 ? 5.805 -16.412 -3.898 1.00 76.75 101 ALA A N 1
ATOM 827 C CA . ALA A 1 101 ? 4.855 -17.498 -3.631 1.00 76.75 101 ALA A CA 1
ATOM 828 C C . ALA A 1 101 ? 5.454 -18.663 -2.825 1.00 76.75 101 ALA A C 1
ATOM 830 O O . ALA A 1 101 ? 4.752 -19.372 -2.113 1.00 76.75 101 ALA A O 1
ATOM 831 N N . THR A 1 102 ? 6.773 -18.835 -2.891 1.00 75.25 102 THR A N 1
ATOM 832 C CA . THR A 1 102 ? 7.513 -19.832 -2.110 1.00 75.25 102 THR A CA 1
ATOM 833 C C . THR A 1 102 ? 7.658 -19.457 -0.632 1.00 75.25 102 THR A C 1
ATOM 835 O O . THR A 1 102 ? 7.974 -20.313 0.198 1.00 75.25 102 THR A O 1
ATOM 838 N N . SER A 1 103 ? 7.427 -18.192 -0.264 1.00 79.25 103 SER A N 1
ATOM 839 C CA . SER A 1 103 ? 7.562 -17.727 1.113 1.00 79.25 103 SER A CA 1
ATOM 840 C C . SER A 1 103 ? 6.319 -18.047 1.936 1.00 79.25 103 SER A C 1
ATOM 842 O O . SER A 1 103 ? 5.270 -17.424 1.788 1.00 79.25 103 SER A O 1
ATOM 844 N N . LYS A 1 104 ? 6.479 -18.933 2.924 1.00 70.88 104 LYS A N 1
ATOM 845 C CA . LYS A 1 104 ? 5.443 -19.218 3.934 1.00 70.88 104 LYS A CA 1
ATOM 846 C C . LYS A 1 104 ? 5.213 -18.060 4.917 1.00 70.88 104 LYS A C 1
ATOM 848 O O . LYS A 1 104 ? 4.206 -18.046 5.623 1.00 70.88 104 LYS A O 1
ATOM 853 N N . LYS A 1 105 ? 6.144 -17.101 5.004 1.00 79.69 105 LYS A N 1
ATOM 854 C CA . LYS A 1 105 ? 6.087 -15.993 5.966 1.00 79.69 105 LYS A CA 1
ATOM 855 C C . LYS A 1 105 ? 5.548 -14.735 5.295 1.00 79.69 105 LYS A C 1
ATOM 857 O O . LYS A 1 105 ? 6.133 -14.267 4.319 1.00 79.69 105 LYS A O 1
ATOM 862 N N . LEU A 1 106 ? 4.467 -14.188 5.852 1.00 82.25 106 LEU A N 1
ATOM 863 C CA . LEU A 1 106 ? 3.917 -12.899 5.434 1.00 82.25 106 LEU A CA 1
ATOM 864 C C . LEU A 1 106 ? 4.953 -11.777 5.629 1.00 82.25 106 LEU A C 1
ATOM 866 O O . LEU A 1 106 ? 5.717 -11.812 6.605 1.00 82.25 106 LEU A O 1
ATOM 870 N N . PRO A 1 107 ? 4.968 -10.765 4.743 1.00 82.50 107 PRO A N 1
ATOM 871 C CA . PRO A 1 107 ? 5.772 -9.572 4.952 1.00 82.50 107 PRO A CA 1
ATOM 872 C C . PRO A 1 107 ? 5.316 -8.835 6.219 1.00 82.50 107 PRO A C 1
ATOM 874 O O . PRO A 1 107 ? 4.232 -9.077 6.750 1.00 82.50 107 PRO A O 1
ATOM 877 N N . LYS A 1 108 ? 6.148 -7.925 6.735 1.00 82.50 108 LYS A N 1
ATOM 878 C CA . LYS A 1 108 ? 5.775 -7.112 7.898 1.00 82.50 108 LYS A CA 1
ATOM 879 C C . LYS A 1 108 ? 4.708 -6.096 7.484 1.00 82.50 108 LYS A C 1
ATOM 881 O O . LYS A 1 108 ? 5.034 -5.019 6.993 1.00 82.50 108 LYS A O 1
ATOM 886 N N . LEU A 1 109 ? 3.451 -6.475 7.672 1.00 83.50 109 LEU A N 1
ATOM 887 C CA . LEU A 1 109 ? 2.287 -5.632 7.430 1.00 83.50 109 LEU A CA 1
ATOM 888 C C . LEU A 1 109 ? 2.112 -4.628 8.569 1.00 83.50 109 LEU A C 1
ATOM 890 O O . LEU A 1 109 ? 2.561 -4.853 9.698 1.00 83.50 109 LEU A O 1
ATOM 894 N N . ALA A 1 110 ? 1.474 -3.510 8.254 1.00 80.75 110 ALA A N 1
ATOM 895 C CA . ALA A 1 110 ? 1.027 -2.565 9.248 1.00 80.75 110 ALA A CA 1
ATOM 896 C C . ALA A 1 110 ? -0.058 -3.235 10.106 1.00 80.75 110 ALA A C 1
ATOM 898 O O . ALA A 1 110 ? -0.974 -3.893 9.594 1.00 80.75 110 ALA A O 1
ATOM 899 N N . LYS A 1 111 ? 0.115 -3.099 11.418 1.00 69.00 111 LYS A N 1
ATOM 900 C CA . LYS A 1 111 ? -0.878 -3.429 12.433 1.00 69.00 111 LYS A CA 1
ATOM 901 C C . LYS A 1 111 ? -1.438 -2.138 13.002 1.00 69.00 111 LYS A C 1
ATOM 903 O O . LYS A 1 111 ? -0.778 -1.089 12.824 1.00 69.00 111 LYS A O 1
#